Protein AF-A0AAJ3EEZ9-F1 (afdb_monomer_lite)

Radius of gyration: 22.03 Å; chains: 1; bounding box: 45×54×66 Å

pLDDT: mean 85.5, std 14.21, range [45.69, 98.12]

Structure (mmCIF, N/CA/C/O backbone):
data_AF-A0AAJ3EEZ9-F1
#
_entry.id   AF-A0AAJ3EEZ9-F1
#
loop_
_atom_site.group_PDB
_atom_site.id
_atom_site.type_symbol
_atom_site.label_atom_id
_atom_site.label_alt_id
_atom_site.label_comp_id
_atom_site.label_asym_id
_atom_site.label_entity_id
_atom_site.label_seq_id
_atom_site.pdbx_PDB_ins_code
_atom_site.Cartn_x
_atom_site.Cartn_y
_atom_site.Cartn_z
_atom_site.occupancy
_atom_site.B_iso_or_equiv
_atom_site.auth_seq_id
_atom_site.auth_comp_id
_atom_site.auth_asym_id
_atom_site.auth_atom_id
_atom_site.pdbx_PDB_model_num
ATOM 1 N N . MET A 1 1 ? -12.713 -1.540 -8.668 1.00 89.44 1 MET A N 1
ATOM 2 C CA . MET A 1 1 ? -11.284 -1.598 -8.285 1.00 89.44 1 MET A CA 1
ATOM 3 C C . MET A 1 1 ? -10.431 -1.734 -9.530 1.00 89.44 1 MET A C 1
ATOM 5 O O . MET A 1 1 ? -10.806 -2.476 -10.431 1.00 89.44 1 MET A O 1
ATOM 9 N N . ARG A 1 2 ? -9.316 -1.011 -9.594 1.00 92.62 2 ARG A N 1
ATOM 10 C CA . ARG A 1 2 ? -8.292 -1.144 -10.637 1.00 92.62 2 ARG A CA 1
ATOM 11 C C . ARG A 1 2 ? -7.027 -1.706 -10.005 1.00 92.62 2 ARG A C 1
ATOM 13 O O . ARG A 1 2 ? -6.723 -1.363 -8.872 1.00 92.62 2 ARG A O 1
ATOM 20 N N . TRP A 1 3 ? -6.308 -2.546 -10.736 1.00 94.44 3 TRP A N 1
ATOM 21 C CA . TRP A 1 3 ? -5.087 -3.187 -10.256 1.00 94.44 3 TRP A CA 1
ATOM 22 C C . TRP A 1 3 ? -3.933 -2.839 -11.182 1.00 94.44 3 TRP A C 1
ATOM 24 O O . TRP A 1 3 ? -4.082 -2.897 -12.403 1.00 94.44 3 TRP A O 1
ATOM 34 N N . LEU A 1 4 ? -2.801 -2.463 -10.603 1.00 93.06 4 LEU A N 1
ATOM 35 C CA . LEU A 1 4 ? -1.648 -1.944 -11.327 1.00 93.06 4 LEU A CA 1
ATOM 36 C C . LEU A 1 4 ? -0.398 -2.644 -10.840 1.00 93.06 4 LEU A C 1
ATOM 38 O O . LEU A 1 4 ? -0.199 -2.764 -9.640 1.00 93.06 4 LEU A O 1
ATOM 42 N N . VAL A 1 5 ? 0.452 -3.076 -11.764 1.00 93.12 5 VAL A N 1
ATOM 43 C CA . VAL A 1 5 ? 1.773 -3.597 -11.415 1.00 93.12 5 VAL A CA 1
ATOM 44 C C . VAL A 1 5 ? 2.756 -2.437 -11.444 1.00 93.12 5 VAL A C 1
ATOM 46 O O . VAL A 1 5 ? 2.989 -1.835 -12.493 1.00 93.12 5 VAL A O 1
ATOM 49 N N . VAL A 1 6 ? 3.325 -2.122 -10.290 1.00 90.25 6 VAL A N 1
ATOM 50 C CA . VAL A 1 6 ? 4.369 -1.117 -10.132 1.00 90.25 6 VAL A CA 1
ATOM 51 C C . VAL A 1 6 ? 5.685 -1.706 -10.626 1.00 90.25 6 VAL A C 1
ATOM 53 O O . VAL A 1 6 ? 6.123 -2.768 -10.190 1.00 90.25 6 VAL A O 1
ATOM 56 N N . ASN A 1 7 ? 6.317 -1.024 -11.576 1.00 85.25 7 ASN A N 1
ATOM 57 C CA . ASN A 1 7 ? 7.635 -1.385 -12.081 1.00 85.25 7 ASN A CA 1
ATOM 58 C C . ASN A 1 7 ? 8.623 -0.333 -11.573 1.00 85.25 7 ASN A C 1
ATOM 60 O O . ASN A 1 7 ? 8.641 0.797 -12.061 1.00 85.25 7 ASN A O 1
ATOM 64 N N . TYR A 1 8 ? 9.367 -0.688 -10.529 1.00 83.44 8 TYR A N 1
ATOM 65 C CA . TYR A 1 8 ? 10.314 0.188 -9.849 1.00 83.44 8 TYR A CA 1
ATOM 66 C C . TYR A 1 8 ? 11.600 -0.589 -9.600 1.00 83.44 8 TYR A C 1
ATOM 68 O O . TYR A 1 8 ? 11.544 -1.756 -9.214 1.00 83.44 8 TYR A O 1
ATOM 76 N N . LYS A 1 9 ? 12.759 0.050 -9.804 1.00 79.88 9 LYS A N 1
ATOM 77 C CA . LYS A 1 9 ? 14.067 -0.627 -9.846 1.00 79.88 9 LYS A CA 1
ATOM 78 C C . LYS A 1 9 ? 14.313 -1.527 -8.627 1.00 79.88 9 LYS A C 1
ATOM 80 O O . LYS A 1 9 ? 14.749 -2.659 -8.800 1.00 79.88 9 LYS A O 1
ATOM 85 N N . ASN A 1 10 ? 13.941 -1.065 -7.432 1.00 76.06 10 ASN A N 1
ATOM 86 C CA . ASN A 1 10 ? 14.141 -1.806 -6.180 1.00 76.06 10 ASN A CA 1
ATOM 87 C C . ASN A 1 10 ? 13.118 -2.930 -5.956 1.00 76.06 10 ASN A C 1
ATOM 89 O O . ASN A 1 10 ? 13.357 -3.824 -5.153 1.00 76.06 10 ASN A O 1
ATOM 93 N N . PHE A 1 11 ? 11.992 -2.916 -6.670 1.00 78.69 11 PHE A N 1
ATOM 94 C CA . PHE A 1 11 ? 10.954 -3.933 -6.546 1.00 78.69 11 PHE A CA 1
ATOM 95 C C . PHE A 1 11 ? 11.009 -4.999 -7.635 1.00 78.69 11 PHE A C 1
ATOM 97 O O . PHE A 1 11 ? 10.312 -5.998 -7.524 1.00 78.69 11 PHE A O 1
ATOM 104 N N . ASN A 1 12 ? 11.820 -4.841 -8.679 1.00 80.50 12 ASN A N 1
ATOM 105 C CA . ASN A 1 12 ? 11.795 -5.745 -9.835 1.00 80.50 12 ASN A CA 1
ATOM 106 C C . ASN A 1 12 ? 12.196 -7.192 -9.524 1.00 80.50 12 ASN A C 1
ATOM 108 O O . ASN A 1 12 ? 11.824 -8.093 -10.272 1.00 80.50 12 ASN A O 1
ATOM 112 N N . THR A 1 13 ? 12.886 -7.418 -8.409 1.00 86.56 13 THR A N 1
ATOM 113 C CA . THR A 1 13 ? 13.195 -8.750 -7.871 1.00 86.56 13 THR A CA 1
ATOM 114 C C . THR A 1 13 ? 12.012 -9.387 -7.138 1.00 86.56 13 THR A C 1
ATOM 116 O O . THR A 1 13 ? 12.000 -10.596 -6.921 1.00 86.56 13 THR A O 1
ATOM 119 N N . LEU A 1 14 ? 10.998 -8.599 -6.764 1.00 89.44 14 LEU A N 1
ATOM 120 C CA . LEU A 1 14 ? 9.806 -9.080 -6.081 1.00 89.44 14 LEU A CA 1
ATOM 121 C C . LEU A 1 14 ? 8.816 -9.723 -7.064 1.00 89.44 14 LEU A C 1
ATOM 123 O O . LEU A 1 14 ? 8.629 -9.240 -8.195 1.00 89.44 14 LEU A O 1
ATOM 127 N N . PRO A 1 15 ? 8.092 -10.765 -6.614 1.00 93.38 15 PRO A N 1
ATOM 128 C CA . PRO A 1 15 ? 7.021 -11.357 -7.399 1.00 93.38 15 PRO A CA 1
ATOM 129 C C . PRO A 1 15 ? 5.943 -10.316 -7.718 1.00 93.38 15 PRO A C 1
ATOM 131 O O . PRO A 1 15 ? 5.715 -9.363 -6.970 1.00 93.38 15 PRO A O 1
ATOM 134 N N . GLN A 1 16 ? 5.254 -10.507 -8.843 1.00 94.25 16 GLN A N 1
ATOM 135 C CA . GLN A 1 16 ? 4.302 -9.532 -9.384 1.00 94.25 16 GLN A CA 1
ATOM 136 C C . GLN A 1 16 ? 3.212 -9.118 -8.384 1.00 94.25 16 GLN A C 1
ATOM 138 O O . GLN A 1 16 ? 2.793 -7.961 -8.379 1.00 94.25 16 GLN A O 1
ATOM 143 N N . TRP A 1 17 ? 2.757 -10.034 -7.529 1.00 95.12 17 TRP A N 1
ATOM 144 C CA . TRP A 1 17 ? 1.734 -9.734 -6.530 1.00 95.12 17 TRP A CA 1
ATOM 145 C C . TRP A 1 17 ? 2.224 -8.711 -5.491 1.00 95.12 17 TRP A C 1
ATOM 147 O O . TRP A 1 17 ? 1.513 -7.750 -5.222 1.00 95.12 17 TRP A O 1
ATOM 157 N N . LYS A 1 18 ? 3.475 -8.811 -5.012 1.00 94.56 18 LYS A N 1
ATOM 158 C CA . LYS A 1 18 ? 4.082 -7.823 -4.093 1.00 94.56 18 LYS A CA 1
ATOM 159 C C . LYS A 1 18 ? 4.290 -6.457 -4.739 1.00 94.56 18 LYS A C 1
ATOM 161 O O . LYS A 1 18 ? 4.459 -5.463 -4.049 1.00 94.56 18 LYS A O 1
ATOM 166 N N . ARG A 1 19 ? 4.289 -6.414 -6.069 1.00 94.56 19 ARG A N 1
ATOM 167 C CA . ARG A 1 19 ? 4.365 -5.190 -6.867 1.00 94.56 19 ARG A CA 1
ATOM 168 C C . ARG A 1 19 ? 3.012 -4.664 -7.307 1.00 94.56 19 ARG A C 1
ATOM 170 O O . ARG A 1 19 ? 2.950 -3.677 -8.031 1.00 94.56 19 ARG A O 1
ATOM 177 N N . THR A 1 20 ? 1.929 -5.343 -6.962 1.00 95.50 20 THR A N 1
ATOM 178 C CA . THR A 1 20 ? 0.603 -4.911 -7.377 1.00 95.50 20 THR A CA 1
ATOM 179 C C . THR A 1 20 ? 0.066 -3.897 -6.374 1.00 95.50 20 THR A C 1
ATOM 181 O O . THR A 1 20 ? 0.165 -4.102 -5.173 1.00 95.50 20 THR A O 1
ATOM 184 N N . VAL A 1 21 ? -0.565 -2.836 -6.865 1.00 95.94 21 VAL A N 1
ATOM 185 C CA . VAL A 1 21 ? -1.366 -1.908 -6.064 1.00 95.94 21 VAL A CA 1
ATOM 186 C C . VAL A 1 21 ? -2.808 -1.906 -6.561 1.00 95.94 21 VAL A C 1
ATOM 188 O O . VAL A 1 21 ? -3.073 -2.002 -7.765 1.00 95.94 21 VAL A O 1
ATOM 191 N N . GLY A 1 22 ? -3.749 -1.840 -5.628 1.00 96.25 22 GLY A N 1
ATOM 192 C CA . GLY A 1 22 ? -5.170 -1.661 -5.893 1.00 96.25 22 GLY A CA 1
ATOM 193 C C . GLY A 1 22 ? -5.552 -0.193 -5.758 1.00 96.25 22 GLY A C 1
ATOM 194 O O . GLY A 1 22 ? -5.147 0.462 -4.808 1.00 96.25 22 GLY A O 1
ATOM 195 N N . ILE A 1 23 ? -6.346 0.329 -6.686 1.00 95.06 23 ILE A N 1
ATOM 196 C CA . ILE A 1 23 ? -6.944 1.662 -6.588 1.00 95.06 23 ILE A CA 1
ATOM 197 C C . ILE A 1 23 ? -8.461 1.504 -6.613 1.00 95.06 23 ILE A C 1
ATOM 199 O O . ILE A 1 23 ? -9.045 0.942 -7.554 1.00 95.06 23 ILE A O 1
ATOM 203 N N . SER A 1 24 ? -9.101 1.976 -5.554 1.00 93.50 24 SER A N 1
ATOM 204 C CA . SER A 1 24 ? -10.550 1.999 -5.419 1.00 93.50 24 SER A CA 1
ATOM 205 C C . SER A 1 24 ? -11.162 3.205 -6.153 1.00 93.50 24 SER A C 1
ATOM 207 O O . SER A 1 24 ? -10.458 4.095 -6.624 1.00 93.50 24 SER A O 1
ATOM 209 N N . ALA A 1 25 ? -12.482 3.194 -6.351 1.00 90.06 25 ALA A N 1
ATOM 210 C CA . ALA A 1 25 ? -13.183 4.246 -7.096 1.00 90.06 25 ALA A CA 1
ATOM 211 C C . ALA A 1 25 ? -13.169 5.605 -6.373 1.00 90.06 25 ALA A C 1
ATOM 213 O O . ALA A 1 25 ? -13.195 6.641 -7.026 1.00 90.06 25 ALA A O 1
ATOM 214 N N . ASP A 1 26 ? -13.081 5.574 -5.046 1.00 89.94 26 ASP A N 1
ATOM 215 C CA . ASP A 1 26 ? -12.904 6.714 -4.140 1.00 89.94 26 ASP A CA 1
ATOM 216 C C . ASP A 1 26 ? -11.453 7.231 -4.082 1.00 89.94 26 ASP A C 1
ATOM 218 O O . ASP A 1 26 ? -11.170 8.188 -3.373 1.00 89.94 26 ASP A O 1
ATOM 222 N N . GLY A 1 27 ? -10.524 6.607 -4.814 1.00 89.12 27 GLY A N 1
ATOM 223 C CA . GLY A 1 27 ? -9.107 6.972 -4.809 1.00 89.12 27 GLY A CA 1
ATOM 224 C C . GLY A 1 27 ? -8.281 6.290 -3.717 1.00 89.12 27 GLY A C 1
ATOM 225 O O . GLY A 1 27 ? -7.061 6.453 -3.710 1.00 89.12 27 GLY A O 1
ATOM 226 N N . SER A 1 28 ? -8.891 5.474 -2.851 1.00 92.88 28 SER A N 1
ATOM 227 C CA . SER A 1 28 ? -8.161 4.728 -1.823 1.00 92.88 28 SER A CA 1
ATOM 228 C C . SER A 1 28 ? -7.164 3.754 -2.458 1.00 92.88 28 SER A C 1
ATOM 230 O O . SER A 1 28 ? -7.530 2.948 -3.325 1.00 92.88 28 SER A O 1
ATOM 232 N N . VAL A 1 29 ? -5.902 3.818 -2.020 1.00 95.94 29 VAL A N 1
ATOM 233 C CA . VAL A 1 29 ? -4.820 2.940 -2.489 1.00 95.94 29 VAL A CA 1
ATOM 234 C C . VAL A 1 29 ? -4.664 1.764 -1.534 1.00 95.94 29 VAL A C 1
ATOM 236 O O . VAL A 1 29 ? -4.555 1.940 -0.323 1.00 95.94 29 VAL A O 1
ATOM 239 N N . PHE A 1 30 ? -4.630 0.564 -2.099 1.00 97.50 30 PHE A N 1
ATOM 240 C CA . PHE A 1 30 ? -4.430 -0.696 -1.403 1.00 97.50 30 PHE A CA 1
ATOM 241 C C . PHE A 1 30 ? -3.091 -1.301 -1.815 1.00 97.50 30 PHE A C 1
ATOM 243 O O . PHE A 1 30 ? -2.818 -1.468 -3.006 1.00 97.50 30 PHE A O 1
ATOM 250 N N . VAL A 1 31 ? -2.273 -1.663 -0.837 1.00 97.12 31 VAL A N 1
ATOM 251 C CA . VAL A 1 31 ? -0.937 -2.241 -1.027 1.00 97.12 31 VAL A CA 1
ATOM 252 C C . VAL A 1 31 ? -0.870 -3.630 -0.387 1.00 97.12 31 VAL A C 1
ATOM 254 O O . VAL A 1 31 ? -1.660 -3.913 0.515 1.00 97.12 31 VAL A O 1
ATOM 257 N N . PRO A 1 32 ? 0.027 -4.523 -0.834 1.00 97.31 32 PRO A N 1
ATOM 258 C CA . PRO A 1 32 ? 0.166 -5.848 -0.242 1.00 97.31 32 PRO A CA 1
ATOM 259 C C . PRO A 1 32 ? 0.515 -5.755 1.246 1.00 97.31 32 PRO A C 1
ATOM 261 O O . PRO A 1 32 ? 1.461 -5.064 1.623 1.00 97.31 32 PRO A O 1
ATOM 264 N N . ALA A 1 33 ? -0.188 -6.509 2.089 1.00 97.44 33 ALA A N 1
ATOM 265 C CA . ALA A 1 33 ? 0.076 -6.564 3.528 1.00 97.44 33 ALA A CA 1
ATOM 266 C C . ALA A 1 33 ? 1.511 -7.034 3.835 1.00 97.44 33 ALA A C 1
ATOM 268 O O . ALA A 1 33 ? 2.105 -6.623 4.825 1.00 97.44 33 ALA A O 1
ATOM 269 N N . ALA A 1 34 ? 2.105 -7.834 2.944 1.00 96.25 34 ALA A N 1
ATOM 270 C CA . ALA A 1 34 ? 3.494 -8.282 3.032 1.00 96.25 34 ALA A CA 1
ATOM 271 C C . ALA A 1 34 ? 4.545 -7.153 2.954 1.00 96.25 34 ALA A C 1
ATOM 273 O O . ALA A 1 34 ? 5.719 -7.414 3.200 1.00 96.25 34 ALA A O 1
ATOM 274 N N . ILE A 1 35 ? 4.166 -5.923 2.587 1.00 94.06 35 ILE A N 1
ATOM 275 C CA . ILE A 1 35 ? 5.068 -4.763 2.669 1.00 94.06 35 ILE A CA 1
ATOM 276 C C . ILE A 1 35 ? 5.274 -4.347 4.137 1.00 94.06 35 ILE A C 1
ATOM 278 O O . ILE A 1 35 ? 6.370 -3.953 4.513 1.00 94.06 35 ILE A O 1
ATOM 282 N N . GLY A 1 36 ? 4.274 -4.543 5.002 1.00 92.62 36 GLY A N 1
ATOM 283 C CA . GLY A 1 36 ? 4.395 -4.335 6.452 1.00 92.62 36 GLY A CA 1
ATOM 284 C C . GLY A 1 36 ? 5.188 -5.419 7.191 1.00 92.62 36 GLY A C 1
ATOM 285 O O . GLY A 1 36 ? 5.172 -5.453 8.418 1.00 92.62 36 GLY A O 1
ATOM 286 N N . GLY A 1 37 ? 5.834 -6.344 6.472 1.00 93.12 37 GLY A N 1
ATOM 287 C CA . GLY A 1 37 ? 6.540 -7.495 7.031 1.00 93.12 37 GLY A CA 1
ATOM 288 C C . GLY A 1 37 ? 5.822 -8.814 6.740 1.00 93.12 37 GLY A C 1
ATOM 289 O O . GLY A 1 37 ? 5.679 -9.225 5.589 1.00 93.12 37 GLY A O 1
ATOM 290 N N . VAL A 1 38 ? 5.395 -9.530 7.784 1.00 94.75 38 VAL A N 1
ATOM 291 C CA . VAL A 1 38 ? 4.731 -10.834 7.624 1.00 94.75 38 VAL A CA 1
ATOM 292 C C . VAL A 1 38 ? 3.252 -10.630 7.303 1.00 94.75 38 VAL A C 1
ATOM 294 O O . VAL A 1 38 ? 2.488 -10.178 8.154 1.00 94.75 38 VAL A O 1
ATOM 297 N N . GLU A 1 39 ? 2.839 -11.036 6.098 1.00 96.00 39 GLU A N 1
ATOM 298 C CA . GLU A 1 39 ? 1.475 -10.852 5.577 1.00 96.00 39 GLU A CA 1
ATOM 299 C C . GLU A 1 39 ? 0.395 -11.282 6.578 1.00 96.00 39 GLU A C 1
ATOM 301 O O . GLU A 1 39 ? -0.546 -10.535 6.840 1.00 96.00 39 GLU A O 1
ATOM 306 N N . LYS A 1 40 ? 0.557 -12.463 7.188 1.00 95.88 40 LYS A N 1
ATOM 307 C CA . LYS A 1 40 ? -0.394 -13.012 8.162 1.00 95.88 40 LYS A CA 1
ATOM 308 C C . LYS A 1 40 ? -0.528 -12.132 9.406 1.00 95.88 40 LYS A C 1
ATOM 310 O O . LYS A 1 40 ? -1.643 -11.891 9.853 1.00 95.88 40 LYS A O 1
ATOM 315 N N . THR A 1 41 ? 0.585 -11.637 9.944 1.00 95.88 41 THR A N 1
ATOM 316 C CA . THR A 1 41 ? 0.592 -10.770 11.131 1.00 95.88 41 THR A CA 1
ATOM 317 C C . THR A 1 41 ? -0.109 -9.450 10.840 1.00 95.88 41 THR A C 1
ATOM 319 O O . THR A 1 41 ? -0.981 -9.042 11.600 1.00 95.88 41 THR A O 1
ATOM 322 N N . VAL A 1 42 ? 0.213 -8.824 9.706 1.00 96.69 42 VAL A N 1
ATOM 323 C CA . VAL A 1 42 ? -0.433 -7.579 9.265 1.00 96.69 42 VAL A CA 1
ATOM 324 C C . VAL A 1 42 ? -1.930 -7.796 9.041 1.00 96.69 42 VAL A C 1
ATOM 326 O O . VAL A 1 42 ? -2.750 -7.009 9.504 1.00 96.69 42 VAL A O 1
ATOM 329 N N . SER A 1 43 ? -2.303 -8.907 8.402 1.00 95.94 43 SER A N 1
ATOM 330 C CA . SER A 1 43 ? -3.704 -9.263 8.155 1.00 95.94 43 SER A CA 1
ATOM 331 C C . SER A 1 43 ? -4.491 -9.453 9.453 1.00 95.94 43 SER A C 1
ATOM 333 O O . SER A 1 43 ? -5.624 -8.994 9.549 1.00 95.94 43 SER A O 1
ATOM 335 N N . ILE A 1 44 ? -3.906 -10.068 10.483 1.00 96.50 44 ILE A N 1
ATOM 336 C CA . ILE A 1 44 ? -4.566 -10.209 11.790 1.00 96.50 44 ILE A CA 1
ATOM 337 C C . ILE A 1 44 ? -4.812 -8.838 12.433 1.00 96.50 44 ILE A C 1
ATOM 339 O O . ILE A 1 44 ? -5.904 -8.610 12.953 1.00 96.50 44 ILE A O 1
ATOM 343 N N . SER A 1 45 ? -3.862 -7.901 12.349 1.00 96.62 45 SER A N 1
ATOM 344 C CA . SER A 1 45 ? -4.053 -6.541 12.877 1.00 96.62 45 SER A CA 1
ATOM 345 C C . SER A 1 45 ? -5.237 -5.824 12.231 1.00 96.62 45 SER A C 1
ATOM 347 O O . SER A 1 45 ? -5.995 -5.155 12.928 1.00 96.62 45 SER A O 1
ATOM 349 N N . THR A 1 46 ? -5.473 -6.034 10.930 1.00 96.81 46 THR A N 1
ATOM 350 C CA . THR A 1 46 ? -6.636 -5.433 10.250 1.00 96.81 46 THR A CA 1
ATOM 351 C C . THR A 1 46 ? -7.973 -5.896 10.822 1.00 96.81 46 THR A C 1
ATOM 353 O O . THR A 1 46 ? -8.929 -5.126 10.812 1.00 96.81 46 THR A O 1
ATOM 356 N N . LEU A 1 47 ? -8.047 -7.122 11.356 1.00 95.06 47 LEU A N 1
ATOM 357 C CA . LEU A 1 47 ? -9.262 -7.634 11.994 1.00 95.06 47 LEU A CA 1
ATOM 358 C C . LEU A 1 47 ? -9.546 -6.900 13.305 1.00 95.06 47 LEU A C 1
ATOM 360 O O . LEU A 1 47 ? -10.692 -6.547 13.572 1.00 95.06 47 LEU A O 1
ATOM 364 N N . ARG A 1 48 ? -8.501 -6.649 14.106 1.00 93.50 48 ARG A N 1
ATOM 365 C CA . ARG A 1 48 ? -8.612 -5.901 15.365 1.00 93.50 48 ARG A CA 1
ATOM 366 C C . ARG A 1 48 ? -9.032 -4.455 15.110 1.00 93.50 48 ARG A C 1
ATOM 368 O O . ARG A 1 48 ? -9.923 -3.952 15.785 1.00 93.50 48 ARG A O 1
ATOM 375 N N . ASP A 1 49 ? -8.413 -3.825 14.119 1.00 94.25 49 ASP A N 1
ATOM 376 C CA . ASP A 1 49 ? -8.598 -2.404 13.822 1.00 94.25 49 ASP A CA 1
ATOM 377 C C . ASP A 1 49 ? -9.807 -2.151 12.891 1.00 94.25 49 ASP A C 1
ATOM 379 O O . ASP A 1 49 ? -10.071 -1.015 12.507 1.00 94.25 49 ASP A O 1
ATOM 383 N N . GLN A 1 50 ? -10.548 -3.208 12.525 1.00 96.12 50 GLN A N 1
ATOM 384 C CA . GLN A 1 50 ? -11.714 -3.180 11.628 1.00 96.12 50 GLN A CA 1
ATOM 385 C C . GLN A 1 50 ? -11.432 -2.512 10.274 1.00 96.12 50 GLN A C 1
ATOM 387 O O . GLN A 1 50 ? -12.264 -1.814 9.690 1.00 96.12 50 GLN A O 1
ATOM 392 N N . VAL A 1 51 ? -10.234 -2.750 9.749 1.00 97.06 51 VAL A N 1
ATOM 393 C CA . VAL A 1 51 ? -9.757 -2.131 8.517 1.00 97.06 51 VAL A CA 1
ATOM 394 C C . VAL A 1 51 ? -10.252 -2.931 7.314 1.00 97.06 51 VAL A C 1
ATOM 396 O O . VAL A 1 51 ? -10.051 -4.147 7.253 1.00 97.06 51 VAL A O 1
ATOM 399 N N . PRO A 1 52 ? -10.866 -2.285 6.308 1.00 94.81 52 PRO A N 1
ATOM 400 C CA . PRO A 1 52 ? -11.320 -2.988 5.120 1.00 94.81 52 PRO A CA 1
ATOM 401 C C . PRO A 1 52 ? -10.122 -3.506 4.319 1.00 94.81 52 PRO A C 1
ATOM 403 O O . PRO A 1 52 ? -9.297 -2.726 3.851 1.00 94.81 52 PRO A O 1
ATOM 406 N N . VAL A 1 53 ? -10.064 -4.818 4.094 1.00 96.69 53 VAL A N 1
ATOM 407 C CA . VAL A 1 53 ? -9.025 -5.461 3.272 1.00 96.69 53 VAL A CA 1
ATOM 408 C C . VAL A 1 53 ? -9.549 -5.876 1.900 1.00 96.69 53 VAL A C 1
ATOM 410 O O . VAL A 1 53 ? -10.758 -5.915 1.640 1.00 96.69 53 VAL A O 1
ATOM 413 N N . ARG A 1 54 ? -8.635 -6.179 0.980 1.00 96.75 54 ARG A N 1
ATOM 414 C CA . ARG A 1 54 ? -8.928 -6.722 -0.351 1.00 96.75 54 ARG A CA 1
ATOM 415 C C . ARG A 1 54 ? -8.072 -7.953 -0.590 1.00 96.75 54 ARG A C 1
ATOM 417 O O . ARG A 1 54 ? -6.899 -7.957 -0.248 1.00 96.75 54 ARG A O 1
ATOM 424 N N . ILE A 1 55 ? -8.652 -8.977 -1.203 1.00 96.38 55 ILE A N 1
ATOM 425 C CA . ILE A 1 55 ? -7.942 -10.217 -1.525 1.00 96.38 55 ILE A CA 1
ATOM 426 C C . ILE A 1 55 ? -7.788 -10.306 -3.041 1.00 96.38 55 ILE A C 1
ATOM 428 O O . ILE A 1 55 ? -8.743 -10.062 -3.784 1.00 96.38 55 ILE A O 1
ATOM 432 N N . ARG A 1 56 ? -6.580 -10.630 -3.508 1.00 95.19 56 ARG A N 1
ATOM 433 C CA . ARG A 1 56 ? -6.301 -10.891 -4.924 1.00 95.19 56 ARG A CA 1
ATOM 434 C C . ARG A 1 56 ? -5.177 -11.903 -5.071 1.00 95.19 56 ARG A C 1
ATOM 436 O O . ARG A 1 56 ? -4.094 -11.672 -4.546 1.00 95.19 56 ARG A O 1
ATOM 443 N N . ALA A 1 57 ? -5.421 -12.937 -5.880 1.00 93.00 57 ALA A N 1
ATOM 444 C CA . ALA A 1 57 ? -4.465 -14.019 -6.124 1.00 93.00 57 ALA A CA 1
ATOM 445 C C . ALA A 1 57 ? -3.919 -14.589 -4.803 1.00 93.00 57 ALA A C 1
ATOM 447 O O . ALA A 1 57 ? -2.713 -14.646 -4.616 1.00 93.00 57 ALA A O 1
ATOM 448 N N . ASP A 1 58 ? -4.828 -14.892 -3.872 1.00 95.62 58 ASP A N 1
ATOM 449 C CA . ASP A 1 58 ? -4.541 -15.447 -2.541 1.00 95.62 58 ASP A CA 1
ATOM 450 C C . ASP A 1 58 ? -3.668 -14.582 -1.615 1.00 95.62 58 ASP A C 1
ATOM 452 O O . ASP A 1 58 ? -3.220 -15.052 -0.574 1.00 95.62 58 ASP A O 1
ATOM 456 N N . HIS A 1 59 ? -3.493 -13.298 -1.947 1.00 97.12 59 HIS A N 1
ATOM 457 C CA . HIS A 1 59 ? -2.769 -12.332 -1.121 1.00 97.12 59 HIS A CA 1
ATOM 458 C C . HIS A 1 59 ? -3.678 -11.229 -0.580 1.00 97.12 59 HIS A C 1
ATOM 460 O O . HIS A 1 59 ? -4.591 -10.754 -1.271 1.00 97.12 59 HIS A O 1
ATOM 466 N N . VAL A 1 60 ? -3.390 -10.790 0.646 1.00 97.56 60 VAL A N 1
ATOM 467 C CA . VAL A 1 60 ? -4.096 -9.706 1.337 1.00 97.56 60 VAL A CA 1
ATOM 468 C C . VAL A 1 60 ? -3.490 -8.349 0.986 1.00 97.56 60 VAL A C 1
ATOM 470 O O . VAL A 1 60 ? -2.278 -8.139 1.034 1.00 97.56 60 VAL A O 1
ATOM 473 N N . TYR A 1 61 ? -4.365 -7.400 0.669 1.00 98.12 61 TYR A N 1
ATOM 474 C CA . TYR A 1 61 ? -4.052 -6.005 0.397 1.00 98.12 61 TYR A CA 1
ATOM 475 C C . TYR A 1 61 ? -4.809 -5.115 1.377 1.00 98.12 61 TYR A C 1
ATOM 477 O O . TYR A 1 61 ? -6.011 -5.290 1.597 1.00 98.12 61 TYR A O 1
ATOM 485 N N . VAL A 1 62 ? -4.110 -4.137 1.933 1.00 98.00 62 VAL A N 1
ATOM 486 C CA . VAL A 1 62 ? -4.593 -3.251 2.997 1.00 98.00 62 VAL A CA 1
ATOM 487 C C . VAL A 1 62 ? -4.503 -1.792 2.557 1.00 98.00 62 VAL A C 1
ATOM 489 O O . VAL A 1 62 ? -3.724 -1.488 1.648 1.00 98.00 62 VAL A O 1
ATOM 492 N N . PRO A 1 63 ? -5.276 -0.874 3.161 1.00 97.44 63 PRO A N 1
ATOM 493 C CA . PRO A 1 63 ? -5.164 0.546 2.866 1.00 97.44 63 PRO A CA 1
ATOM 494 C C . PRO A 1 63 ? -3.743 1.046 3.138 1.00 97.44 63 PRO A C 1
ATOM 496 O O . PRO A 1 63 ? -3.192 0.828 4.214 1.00 97.44 63 PRO A O 1
ATOM 499 N N . MET A 1 64 ? -3.160 1.725 2.153 1.00 97.19 64 M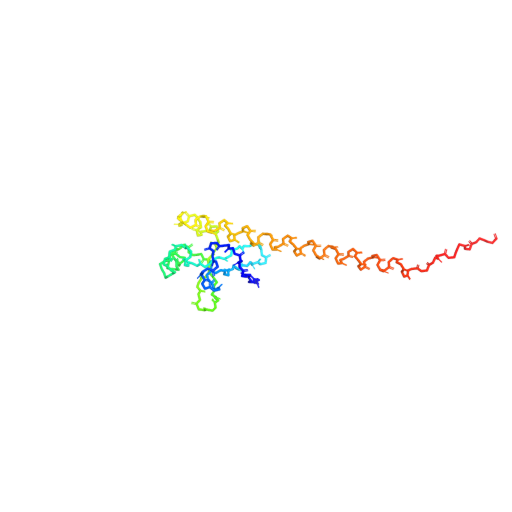ET A N 1
ATOM 500 C CA . MET A 1 64 ? -1.778 2.206 2.194 1.00 97.19 64 MET A CA 1
ATOM 501 C C . MET A 1 64 ? -1.529 3.153 3.367 1.00 97.19 64 MET A C 1
ATOM 503 O O . MET A 1 64 ? -0.514 3.027 4.040 1.00 97.19 64 MET A O 1
ATOM 507 N N . VAL A 1 65 ? -2.468 4.072 3.617 1.00 95.81 65 VAL A N 1
ATOM 508 C CA . VAL A 1 65 ? -2.375 5.046 4.715 1.00 95.81 65 VAL A CA 1
ATOM 509 C C . VAL A 1 65 ? -2.323 4.323 6.060 1.00 95.81 65 VAL A C 1
ATOM 511 O O . VAL A 1 65 ? -1.379 4.515 6.816 1.00 95.81 65 VAL A O 1
ATOM 514 N N . TRP A 1 66 ? -3.261 3.400 6.296 1.00 97.25 66 TRP A N 1
ATOM 515 C CA . TRP A 1 66 ? -3.279 2.603 7.523 1.00 97.25 66 TRP A CA 1
ATOM 516 C C . TRP A 1 66 ? -1.994 1.783 7.702 1.00 97.25 66 TRP A C 1
ATOM 518 O O . TRP A 1 66 ? -1.454 1.717 8.807 1.00 97.25 66 TRP A O 1
ATOM 528 N N . LEU A 1 67 ? -1.476 1.172 6.628 1.00 97.56 67 LEU A N 1
ATOM 529 C CA . LEU A 1 67 ? -0.245 0.385 6.708 1.00 97.56 67 LEU A CA 1
ATOM 530 C C . LEU A 1 67 ? 0.955 1.260 7.089 1.00 97.56 67 LEU A C 1
ATOM 532 O O . LEU A 1 67 ? 1.706 0.891 7.986 1.00 97.56 67 LEU A O 1
ATOM 536 N N . ALA A 1 68 ? 1.102 2.420 6.449 1.00 96.25 68 ALA A N 1
ATOM 537 C CA . ALA A 1 68 ? 2.183 3.360 6.726 1.00 96.25 68 ALA A CA 1
ATOM 538 C C . ALA A 1 68 ? 2.150 3.888 8.173 1.00 96.25 68 ALA A C 1
ATOM 540 O O . ALA A 1 68 ? 3.202 4.050 8.788 1.00 96.25 68 ALA A O 1
ATOM 541 N N . GLU A 1 69 ? 0.957 4.114 8.729 1.00 96.06 69 GLU A N 1
ATOM 542 C CA . GLU A 1 69 ? 0.767 4.576 10.111 1.00 96.06 69 GLU A CA 1
ATOM 543 C C . GLU A 1 69 ? 1.092 3.493 11.153 1.00 96.06 69 GLU A C 1
ATOM 545 O O . GLU A 1 69 ? 1.679 3.791 12.191 1.00 96.06 69 GLU A O 1
ATOM 550 N N . ASN A 1 70 ? 0.734 2.232 10.884 1.00 96.56 70 ASN A N 1
ATOM 551 C CA . ASN A 1 70 ? 0.860 1.134 11.855 1.00 96.56 70 ASN A CA 1
ATOM 552 C C . ASN A 1 70 ? 2.164 0.336 11.719 1.00 96.56 70 ASN A C 1
ATOM 554 O O . ASN A 1 70 ? 2.581 -0.337 12.662 1.00 96.56 70 ASN A O 1
ATOM 558 N N . TYR A 1 71 ? 2.820 0.417 10.561 1.00 95.88 71 TYR A N 1
ATOM 559 C CA . TYR A 1 71 ? 4.068 -0.277 10.250 1.00 95.88 71 TYR A CA 1
ATOM 560 C C . TYR A 1 71 ? 5.081 0.722 9.673 1.00 95.88 71 TYR A C 1
ATOM 562 O O . TYR A 1 71 ? 5.337 0.701 8.468 1.00 95.88 71 TYR A O 1
ATOM 570 N N . PRO A 1 72 ? 5.699 1.592 10.496 1.00 92.19 72 PRO A N 1
ATOM 571 C CA . PRO A 1 72 ? 6.531 2.698 10.007 1.00 92.19 72 PRO A CA 1
ATOM 572 C C . PRO A 1 72 ? 7.730 2.266 9.156 1.00 92.19 72 PRO A C 1
ATOM 574 O O . PRO A 1 72 ? 8.189 3.015 8.301 1.00 92.19 72 PRO A O 1
ATOM 577 N N . THR A 1 73 ? 8.217 1.035 9.334 1.00 93.38 73 THR A N 1
ATOM 578 C CA . THR A 1 73 ? 9.284 0.458 8.500 1.00 93.38 73 THR A CA 1
ATOM 579 C C . THR A 1 73 ? 8.873 0.252 7.043 1.00 93.38 73 THR A C 1
ATOM 581 O O . THR A 1 73 ? 9.740 0.024 6.217 1.00 93.38 73 THR A O 1
ATOM 584 N N . SER A 1 74 ? 7.572 0.297 6.741 1.00 93.88 74 SER A N 1
ATOM 585 C CA . SER A 1 74 ? 7.008 0.158 5.393 1.00 93.88 74 SER A CA 1
ATOM 586 C C . SER A 1 74 ? 6.727 1.494 4.700 1.00 93.88 74 SER A C 1
ATOM 588 O O . SER A 1 74 ? 6.147 1.517 3.611 1.00 93.88 74 SER A O 1
ATOM 590 N N . LEU A 1 75 ? 7.064 2.615 5.350 1.00 93.62 75 LEU A N 1
ATOM 591 C CA . LEU A 1 75 ? 6.703 3.955 4.896 1.00 93.62 75 LEU A CA 1
ATOM 592 C C . LEU A 1 75 ? 7.287 4.252 3.511 1.00 93.62 75 LEU A C 1
ATOM 594 O O . LEU A 1 75 ? 6.553 4.691 2.625 1.00 93.62 75 LEU A O 1
ATOM 598 N N . ASP A 1 76 ? 8.571 3.963 3.303 1.00 93.12 76 ASP A N 1
ATOM 599 C CA . ASP A 1 76 ? 9.259 4.217 2.034 1.00 93.12 76 ASP A CA 1
ATOM 600 C C . ASP A 1 76 ? 8.646 3.401 0.892 1.00 93.12 76 ASP A C 1
ATOM 602 O O . ASP A 1 76 ? 8.366 3.926 -0.191 1.00 93.12 76 ASP A O 1
ATOM 606 N N . GLU A 1 77 ? 8.358 2.122 1.129 1.00 92.62 77 GLU A N 1
ATOM 607 C CA . GLU A 1 77 ? 7.699 1.274 0.147 1.00 92.62 77 GLU A CA 1
ATOM 608 C C . GLU A 1 77 ? 6.281 1.754 -0.162 1.00 92.62 77 GLU A C 1
ATOM 610 O O . GLU A 1 77 ? 5.889 1.780 -1.332 1.00 92.62 77 GLU A O 1
ATOM 615 N N . CYS A 1 78 ? 5.523 2.173 0.854 1.00 94.56 78 CYS A N 1
ATOM 616 C CA . CYS A 1 78 ? 4.199 2.762 0.673 1.00 94.56 78 CYS A CA 1
ATOM 617 C C . CYS A 1 78 ? 4.269 4.028 -0.186 1.00 94.56 78 CYS A C 1
ATOM 619 O O . CYS A 1 78 ? 3.478 4.167 -1.119 1.00 94.56 78 CYS A O 1
ATOM 621 N N . TRP A 1 79 ? 5.245 4.909 0.052 1.00 93.50 79 TRP A N 1
ATOM 622 C CA . TRP A 1 79 ? 5.464 6.105 -0.763 1.00 93.50 79 TRP A CA 1
ATOM 623 C C . TRP A 1 79 ? 5.756 5.770 -2.220 1.00 93.50 79 TRP A C 1
ATOM 625 O O . TRP A 1 79 ? 5.135 6.342 -3.116 1.00 93.50 79 TRP A O 1
ATOM 635 N N . ILE A 1 80 ? 6.653 4.817 -2.478 1.00 92.25 80 ILE A N 1
ATOM 636 C CA . ILE A 1 80 ? 6.999 4.405 -3.846 1.00 92.25 80 ILE A CA 1
ATOM 637 C C . ILE A 1 80 ? 5.769 3.827 -4.562 1.00 92.25 80 ILE A C 1
ATOM 639 O O . ILE A 1 80 ? 5.496 4.165 -5.718 1.00 92.25 80 ILE A O 1
ATOM 643 N N . MET A 1 81 ? 5.011 2.965 -3.883 1.00 91.94 81 MET A N 1
ATOM 644 C CA . MET A 1 81 ? 3.795 2.352 -4.423 1.00 91.94 81 MET A CA 1
ATOM 645 C C . MET A 1 81 ? 2.701 3.396 -4.695 1.00 91.94 81 MET A C 1
ATOM 647 O O . MET A 1 81 ? 2.069 3.369 -5.757 1.00 91.94 81 MET A O 1
ATOM 651 N N . GLY A 1 82 ? 2.508 4.340 -3.772 1.00 92.50 82 GLY A N 1
ATOM 652 C CA . GLY A 1 82 ? 1.549 5.437 -3.886 1.00 92.50 82 GLY A CA 1
ATOM 653 C C . GLY A 1 82 ? 1.893 6.419 -5.005 1.00 92.50 82 GLY A C 1
ATOM 654 O O . GLY A 1 82 ? 1.039 6.735 -5.832 1.00 92.50 82 GLY A O 1
ATOM 655 N N . ASP A 1 83 ? 3.151 6.849 -5.107 1.00 91.88 83 ASP A N 1
ATOM 656 C CA . ASP A 1 83 ? 3.621 7.731 -6.182 1.00 91.88 83 ASP A CA 1
ATOM 657 C C . ASP A 1 83 ? 3.457 7.075 -7.564 1.00 91.88 83 ASP A C 1
ATOM 659 O O . ASP A 1 83 ? 2.974 7.698 -8.517 1.00 91.88 83 ASP A O 1
ATOM 663 N N . ALA A 1 84 ? 3.766 5.780 -7.680 1.00 88.06 84 ALA A N 1
ATOM 664 C CA . ALA A 1 84 ? 3.541 5.032 -8.913 1.00 88.06 84 ALA A CA 1
ATOM 665 C C . ALA A 1 84 ? 2.049 4.958 -9.290 1.00 88.06 84 ALA A C 1
ATOM 667 O O . ALA A 1 84 ? 1.702 5.133 -10.468 1.00 88.06 84 ALA A O 1
ATOM 668 N N . ALA A 1 85 ? 1.169 4.738 -8.306 1.00 87.56 85 ALA A N 1
ATOM 669 C CA . ALA A 1 85 ? -0.281 4.746 -8.482 1.00 87.56 85 ALA A CA 1
ATOM 670 C C . ALA A 1 85 ? -0.787 6.117 -8.968 1.00 87.56 85 ALA A C 1
ATOM 672 O O . ALA A 1 85 ? -1.513 6.190 -9.964 1.00 87.56 85 ALA A O 1
ATOM 673 N N . LEU A 1 86 ? -0.336 7.207 -8.339 1.00 86.69 86 LEU A N 1
ATOM 674 C CA . LEU A 1 86 ? -0.686 8.582 -8.709 1.00 86.69 86 LEU A CA 1
ATOM 675 C C . LEU A 1 86 ? -0.232 8.924 -10.130 1.00 86.69 86 LEU A C 1
ATOM 677 O O . LEU A 1 86 ? -1.041 9.343 -10.960 1.00 86.69 86 LEU A O 1
ATOM 681 N N . LYS A 1 87 ? 1.037 8.661 -10.466 1.00 86.81 87 LYS A N 1
ATOM 682 C CA . LYS A 1 87 ? 1.579 8.886 -11.818 1.00 86.81 87 LYS A CA 1
ATOM 683 C C . LYS A 1 87 ? 0.803 8.117 -12.882 1.00 86.81 87 LYS A C 1
ATOM 685 O O . LYS A 1 87 ? 0.653 8.592 -14.012 1.00 86.81 87 LYS A O 1
ATOM 690 N N . TRP A 1 88 ? 0.329 6.914 -12.563 1.00 80.69 88 TRP A N 1
ATOM 691 C CA . TRP A 1 88 ? -0.527 6.157 -13.469 1.00 80.69 88 TRP A CA 1
ATOM 692 C C . TRP A 1 88 ? -1.891 6.830 -13.673 1.00 80.69 88 TRP A C 1
ATOM 694 O O . TRP A 1 88 ? -2.299 7.008 -14.825 1.00 80.69 88 TRP A O 1
ATOM 704 N N . CYS A 1 89 ? -2.553 7.265 -12.597 1.00 76.69 89 CYS A N 1
ATOM 705 C CA . CYS A 1 89 ? -3.822 7.993 -12.676 1.00 76.69 89 CYS A CA 1
ATOM 706 C C . CYS A 1 89 ? -3.694 9.269 -13.523 1.00 76.69 89 CYS A C 1
ATOM 708 O O . CYS A 1 89 ? -4.442 9.436 -14.490 1.00 76.69 89 CYS A O 1
ATOM 710 N N . SER A 1 90 ? -2.675 10.097 -13.268 1.00 79.00 90 SER A N 1
ATOM 711 C CA . SER A 1 90 ? -2.471 11.356 -13.999 1.00 79.00 90 SER A CA 1
ATOM 712 C C . SER A 1 90 ? -2.168 11.156 -15.487 1.00 79.00 90 SER A C 1
ATOM 714 O O . SER A 1 90 ? -2.620 11.936 -16.325 1.00 79.00 90 SER A O 1
ATOM 716 N N . ARG A 1 91 ? -1.418 10.108 -15.869 1.00 74.81 91 ARG A N 1
ATOM 717 C CA . ARG A 1 91 ? -1.181 9.792 -17.295 1.00 74.81 91 ARG A CA 1
ATOM 718 C C . ARG A 1 91 ? -2.483 9.474 -18.019 1.00 74.81 91 ARG A C 1
ATOM 720 O O . ARG A 1 91 ? -2.684 9.899 -19.154 1.00 74.81 91 ARG A O 1
ATOM 727 N N . ARG A 1 92 ? -3.382 8.746 -17.364 1.00 67.12 92 ARG A N 1
ATOM 728 C CA . ARG A 1 92 ? -4.643 8.319 -17.967 1.00 67.12 92 ARG A CA 1
ATOM 729 C C . ARG A 1 92 ? -5.618 9.483 -18.159 1.00 67.12 92 ARG A C 1
ATOM 731 O O . ARG A 1 92 ? -6.298 9.532 -19.180 1.00 67.12 92 ARG A O 1
ATOM 738 N N . GLU A 1 93 ? -5.645 10.435 -17.232 1.00 62.84 93 GLU A N 1
ATOM 739 C CA . GLU A 1 93 ? -6.429 11.672 -17.363 1.00 62.84 93 GLU A CA 1
ATOM 740 C C . GLU A 1 93 ? -5.943 12.543 -18.524 1.00 62.84 93 GLU A C 1
ATOM 742 O O . GLU A 1 93 ? -6.755 13.035 -19.313 1.00 62.84 93 GLU A O 1
ATOM 747 N N . LYS A 1 94 ? -4.621 12.668 -18.697 1.00 65.69 94 LYS A N 1
ATOM 748 C CA . LYS A 1 94 ? -4.025 13.349 -19.858 1.00 65.69 94 LYS A CA 1
ATOM 749 C C . LYS A 1 94 ? -4.439 12.680 -21.172 1.00 65.69 94 LYS A C 1
ATOM 751 O O . LYS A 1 94 ? -4.957 13.343 -22.063 1.00 65.69 94 LYS A O 1
ATOM 756 N N . HIS A 1 95 ? -4.344 11.353 -21.264 1.00 60.47 95 HIS A N 1
ATOM 757 C CA . HIS A 1 95 ? -4.805 10.630 -22.455 1.00 60.47 95 HIS A CA 1
ATOM 758 C C . HIS A 1 95 ? -6.313 10.786 -22.716 1.00 60.47 95 HIS A C 1
ATOM 760 O O . HIS A 1 95 ? -6.722 10.938 -23.867 1.00 60.47 95 HIS A O 1
ATOM 766 N N . ALA A 1 96 ? -7.152 10.774 -21.677 1.00 64.94 96 ALA A N 1
ATOM 767 C CA . ALA A 1 96 ? -8.596 10.960 -21.824 1.00 64.94 96 ALA A CA 1
ATOM 768 C C . ALA A 1 96 ? -8.957 12.379 -22.301 1.00 64.94 96 ALA A C 1
ATOM 770 O O . ALA A 1 96 ?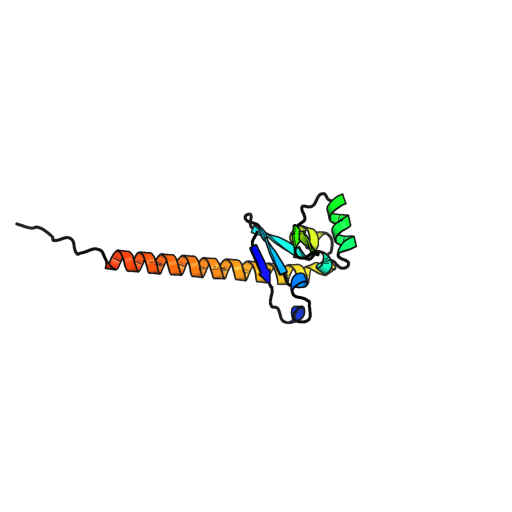 -9.810 12.545 -23.177 1.00 64.94 96 ALA A O 1
ATOM 771 N N . THR A 1 97 ? -8.288 13.399 -21.759 1.00 70.06 97 THR A N 1
ATOM 772 C CA . THR A 1 97 ? -8.486 14.800 -22.158 1.00 70.06 97 THR A CA 1
ATOM 773 C C . THR A 1 97 ? -7.997 15.065 -23.579 1.00 70.06 97 THR A C 1
ATOM 775 O O . THR A 1 97 ? -8.716 15.702 -24.354 1.00 70.06 97 THR A O 1
ATOM 778 N N . ASP A 1 98 ? -6.850 14.510 -23.970 1.00 69.19 98 ASP A N 1
ATOM 779 C CA . ASP A 1 98 ? -6.333 14.610 -25.337 1.00 69.19 98 ASP A CA 1
ATOM 780 C C . ASP A 1 98 ? -7.248 13.916 -26.349 1.00 69.19 98 ASP A C 1
ATOM 782 O O . ASP A 1 98 ? -7.537 14.473 -27.412 1.00 69.19 98 ASP A O 1
ATOM 786 N N . ASN A 1 99 ? -7.779 12.738 -26.011 1.00 65.50 99 ASN A N 1
ATOM 787 C CA . ASN A 1 99 ? -8.698 12.029 -26.897 1.00 65.50 99 ASN A CA 1
ATOM 788 C C . ASN A 1 99 ? -10.025 12.794 -27.075 1.00 65.50 99 ASN A C 1
ATOM 790 O O . ASN A 1 99 ? -10.528 12.932 -28.190 1.00 65.50 99 ASN A O 1
ATOM 794 N N . LYS A 1 100 ? -10.555 13.395 -25.999 1.00 69.12 100 LYS A N 1
ATOM 795 C CA . LYS A 1 100 ? -11.755 14.249 -26.055 1.00 69.12 100 LYS A CA 1
ATOM 796 C C . LYS A 1 100 ? -11.535 15.501 -26.913 1.00 69.12 100 LYS A C 1
ATOM 798 O O . LYS A 1 100 ? -12.421 15.871 -27.685 1.00 69.12 100 LYS A O 1
ATOM 803 N N . LYS A 1 101 ? -10.358 16.135 -26.826 1.00 70.06 101 LYS A N 1
ATOM 804 C CA . LYS A 1 101 ? -9.984 17.269 -27.692 1.00 70.06 101 L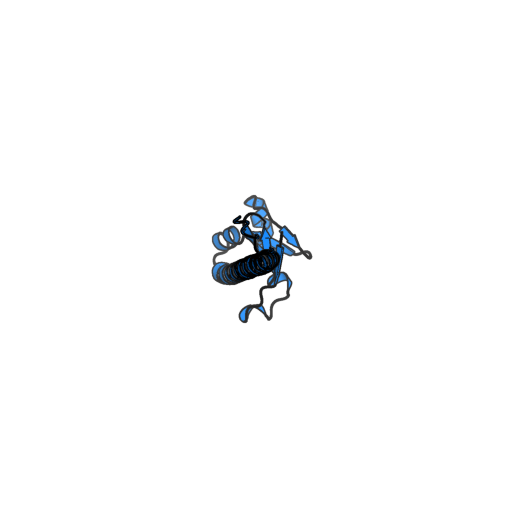YS A CA 1
ATOM 805 C C . LYS A 1 101 ? -9.939 16.865 -29.165 1.00 70.06 101 LYS A C 1
ATOM 807 O O . LYS A 1 101 ? -10.502 17.576 -29.994 1.00 70.06 101 LYS A O 1
ATOM 812 N N . ARG A 1 102 ? -9.328 15.719 -29.490 1.00 68.88 102 ARG A N 1
ATOM 813 C CA . ARG A 1 102 ? -9.257 15.196 -30.866 1.00 68.88 102 ARG A CA 1
ATOM 814 C C . ARG A 1 102 ? -10.641 14.916 -31.448 1.00 68.88 102 ARG A C 1
ATOM 816 O O . ARG A 1 102 ? -10.925 15.373 -32.550 1.00 68.88 102 ARG A O 1
ATOM 823 N N . HIS A 1 103 ? -11.522 14.260 -30.692 1.00 66.94 103 HIS A N 1
ATOM 824 C CA . HIS A 1 103 ? -12.902 14.022 -31.124 1.00 66.94 103 HIS A CA 1
ATOM 825 C C . HIS A 1 103 ? -13.690 15.322 -31.338 1.00 66.94 103 HIS A C 1
ATOM 827 O O . HIS A 1 103 ? -14.371 15.457 -32.350 1.00 66.94 103 HIS A O 1
ATOM 833 N N . LYS A 1 104 ? -13.563 16.312 -30.441 1.00 71.88 104 LYS A N 1
ATOM 834 C CA . LYS A 1 104 ? -14.222 17.619 -30.613 1.00 71.88 104 LYS A CA 1
ATOM 835 C C . LYS A 1 104 ? -13.700 18.363 -31.848 1.00 71.88 104 LYS A C 1
ATOM 837 O O . LYS A 1 104 ? -14.494 18.919 -32.598 1.00 71.88 104 LYS A O 1
ATOM 842 N N . ALA A 1 105 ? -12.387 18.349 -32.084 1.00 69.94 105 ALA A N 1
ATOM 843 C CA . ALA A 1 105 ? -11.784 18.963 -33.266 1.00 69.94 105 ALA A CA 1
ATOM 844 C C . ALA A 1 105 ? -12.216 18.272 -34.573 1.00 69.94 105 ALA A C 1
ATOM 846 O O . ALA A 1 105 ? -12.404 18.948 -35.580 1.00 69.94 105 ALA A O 1
ATOM 847 N N . ALA A 1 106 ? -12.404 16.949 -34.556 1.00 67.75 106 ALA A N 1
ATOM 848 C CA . ALA A 1 106 ? -12.948 16.209 -35.692 1.00 67.75 106 ALA A CA 1
ATOM 849 C C . ALA A 1 106 ? -14.415 16.579 -35.973 1.00 67.75 106 ALA A C 1
ATOM 851 O O . ALA A 1 106 ? -14.766 16.774 -37.132 1.00 67.75 106 ALA A O 1
ATOM 852 N N . LEU A 1 107 ? -15.239 16.759 -34.931 1.00 67.56 107 LEU A N 1
ATOM 853 C CA . LEU A 1 107 ? -16.636 17.189 -35.077 1.00 67.56 107 LEU A CA 1
ATOM 854 C C . LEU A 1 107 ? -16.759 18.611 -35.648 1.00 67.56 107 LEU A C 1
ATOM 856 O O . LEU A 1 107 ? -17.572 18.851 -36.530 1.00 67.56 107 LEU A O 1
ATOM 860 N N . VAL A 1 108 ? -15.926 19.551 -35.182 1.00 71.19 108 VAL A N 1
ATOM 861 C CA . VAL A 1 108 ? -15.937 20.949 -35.662 1.00 71.19 108 VAL A CA 1
ATOM 862 C C . VAL A 1 108 ? -15.557 21.047 -37.142 1.00 71.19 108 VAL A C 1
ATOM 864 O O . VAL A 1 108 ? -16.095 21.882 -37.859 1.00 71.19 108 VAL A O 1
ATOM 867 N N . LYS A 1 109 ? -14.670 20.172 -37.627 1.00 65.44 109 LYS A N 1
ATOM 868 C CA . LYS A 1 109 ? -14.287 20.118 -39.048 1.00 65.44 109 LYS A CA 1
ATOM 869 C C . LYS A 1 109 ? -15.370 19.532 -39.965 1.00 65.44 109 LYS A C 1
ATOM 871 O O . LYS A 1 109 ? -15.210 19.606 -41.176 1.00 65.44 109 LYS A O 1
ATOM 876 N N . GLN A 1 110 ? -16.432 18.944 -39.410 1.00 59.34 110 GLN A N 1
ATOM 877 C CA . GLN A 1 110 ? -17.532 18.334 -40.166 1.00 59.34 110 GLN A CA 1
ATOM 878 C C . GLN A 1 110 ? -18.785 19.224 -40.251 1.00 59.34 110 GLN A C 1
ATOM 880 O O . GLN A 1 110 ? -19.751 18.838 -40.903 1.00 59.34 110 GLN A O 1
ATOM 885 N N . SER A 1 111 ? -18.791 20.414 -39.638 1.00 47.34 111 SER A N 1
ATOM 886 C CA . SER A 1 111 ? -19.876 21.387 -39.8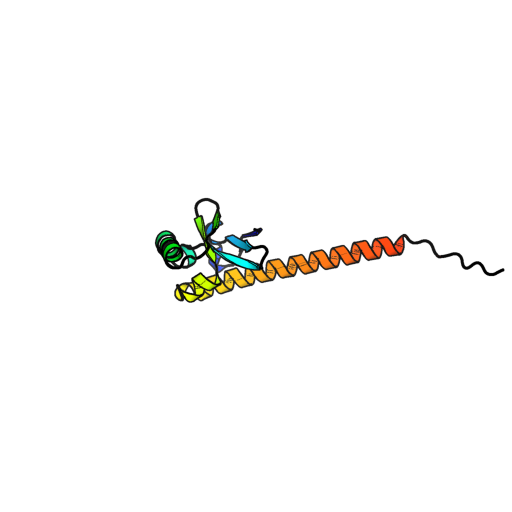23 1.00 47.34 111 SER A CA 1
ATOM 887 C C . SER A 1 111 ? -19.688 22.164 -41.137 1.00 47.34 111 SER A C 1
ATOM 889 O O . SER A 1 111 ? -18.640 22.791 -41.307 1.00 47.34 111 SER A O 1
ATOM 891 N N . PRO A 1 112 ? -20.666 22.153 -42.066 1.00 58.00 112 PRO A N 1
ATOM 892 C CA . PRO A 1 112 ? -20.588 22.948 -43.288 1.00 58.00 112 PRO A CA 1
ATOM 893 C C . PRO A 1 112 ? -20.708 24.448 -42.964 1.00 58.00 112 PRO A C 1
ATOM 895 O O . PRO A 1 112 ? -21.344 24.806 -41.967 1.00 58.00 112 PRO A O 1
ATOM 898 N N . PRO A 1 113 ? -20.105 25.339 -43.773 1.00 51.88 113 PRO A N 1
ATOM 899 C CA . PRO A 1 113 ? -20.225 26.772 -43.560 1.00 51.88 113 PRO A CA 1
ATOM 900 C C . PRO A 1 113 ? -21.687 27.173 -43.755 1.00 51.88 113 PRO A C 1
ATOM 902 O O . PRO A 1 113 ? -22.281 26.903 -44.796 1.00 51.88 113 PRO A O 1
ATOM 905 N N . SER A 1 114 ? -22.271 27.794 -42.733 1.00 56.00 114 SER A N 1
ATOM 906 C CA . SER A 1 114 ? -23.594 28.402 -42.806 1.00 56.00 114 SER A CA 1
ATOM 907 C C . SER A 1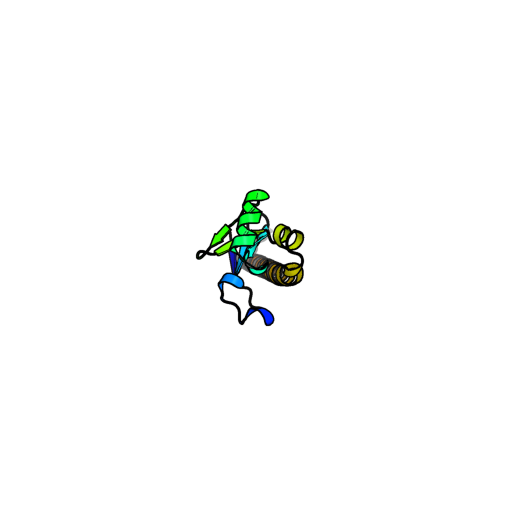 114 ? -23.597 29.452 -43.916 1.00 56.00 114 SER A C 1
ATOM 909 O O . SER A 1 114 ? -22.996 30.521 -43.776 1.00 56.00 114 SER A O 1
ATOM 911 N N . GLU A 1 115 ? -24.250 29.101 -45.023 1.00 51.09 115 GLU A N 1
ATOM 912 C CA . GLU A 1 115 ? -24.565 29.967 -46.151 1.00 51.09 115 GLU A CA 1
ATOM 913 C C . GLU A 1 115 ? -25.214 31.244 -45.615 1.00 51.09 115 GLU A C 1
ATOM 915 O O . GLU A 1 115 ? -26.317 31.240 -45.063 1.00 51.09 115 GLU A O 1
ATOM 920 N N . THR A 1 116 ? -24.480 32.350 -45.707 1.00 51.53 116 THR A N 1
ATOM 921 C CA . THR A 1 116 ? -25.009 33.661 -45.352 1.00 51.53 116 THR A CA 1
ATOM 922 C C . THR A 1 116 ? -25.891 34.102 -46.509 1.00 51.53 116 THR A C 1
ATOM 924 O O . THR A 1 116 ? -25.421 34.715 -47.462 1.00 51.53 116 THR A O 1
ATOM 927 N N . LEU A 1 117 ? -27.176 33.754 -46.426 1.00 54.06 117 LEU A N 1
ATOM 928 C CA . LEU A 1 117 ? -28.238 34.399 -47.187 1.00 54.06 117 LEU A CA 1
ATOM 929 C C . LEU A 1 117 ? -28.168 35.906 -46.914 1.00 54.06 117 LEU A C 1
ATOM 931 O O . LEU A 1 117 ? -28.538 36.371 -45.833 1.00 54.06 117 LEU A O 1
ATOM 935 N N . ARG A 1 118 ? -27.696 36.674 -47.894 1.00 45.69 118 ARG A N 1
ATOM 936 C CA . ARG A 1 118 ? -28.077 38.076 -48.042 1.00 45.69 118 ARG A CA 1
ATOM 937 C C . ARG A 1 118 ? -28.533 38.301 -49.475 1.00 45.69 118 ARG A C 1
ATOM 939 O O . ARG A 1 118 ? -27.770 38.089 -50.414 1.00 45.69 118 ARG A O 1
ATOM 946 N N . ALA A 1 119 ? -29.825 38.610 -49.5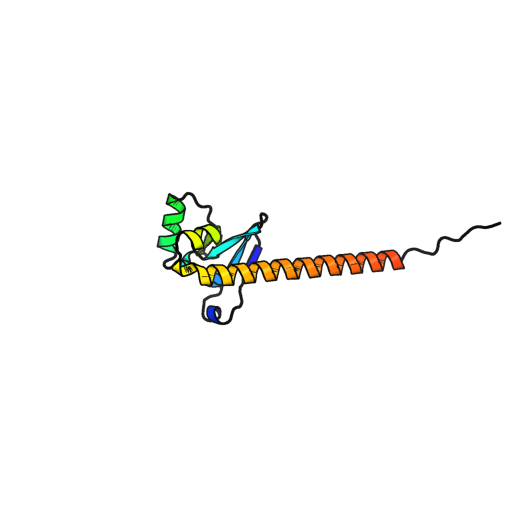38 1.00 55.31 119 ALA A N 1
ATOM 947 C CA . ALA A 1 119 ? -30.595 39.074 -50.679 1.00 55.31 119 ALA A CA 1
ATOM 948 C C . ALA A 1 119 ? -30.112 40.440 -51.181 1.00 55.31 119 ALA A C 1
ATOM 950 O O . ALA A 1 119 ? -29.450 41.154 -50.389 1.00 55.31 119 ALA A O 1
#

Secondary structure (DSSP, 8-state):
-EEEE---TTTTTS-TTTTEEEE-TT--EEEEGGGGS-HHHHHHHHHHTT---EEETTEEEEEHHHHHHH-GGGHHHHHHHHHHHHHHHHHHHHHHHHHHHHHHHHHHTTSPP------

Sequence (119 aa):
MRWLVVNYKNFNTLPQWKRTVGISADGSVFVPAAIGGVEKTVSISTLRDQVPVRIRADHVYVPMVWLAENYPTSLDECWIMGDAALKWCSRREKHATDNKKRHKAALVKQSPPSETLRA

Foldseek 3Di:
DDKDFADDPVCPPPDRQQRIWDADPVRFIWGFLCLLPDQVVSVVVCVVVVFDWDDDPNTIIGGLVVSCVVRVSSVVVSVSSSVSVVVVVVVVVVVVVVVVVVVVVVVVVPDDPDPPDDD